Protein AF-A0A0X1KS90-F1 (afdb_monomer)

Organism: NCBI:txid1123384

Structure (mmCIF, N/CA/C/O backbone):
data_AF-A0A0X1KS90-F1
#
_entry.id   AF-A0A0X1KS90-F1
#
loop_
_atom_site.group_PDB
_atom_site.id
_atom_site.type_symbol
_atom_site.label_atom_id
_atom_site.label_alt_id
_atom_site.label_comp_id
_atom_site.label_asym_id
_atom_site.label_entity_id
_atom_site.label_seq_id
_atom_site.pdbx_PDB_ins_code
_atom_site.Cartn_x
_atom_site.Cartn_y
_atom_site.Cartn_z
_atom_site.occupancy
_atom_site.B_iso_or_equiv
_atom_site.auth_seq_id
_atom_site.auth_comp_id
_atom_site.auth_asym_id
_atom_site.auth_atom_id
_atom_site.pdbx_PDB_model_num
ATOM 1 N N . MET A 1 1 ? -47.837 6.226 22.670 1.00 51.06 1 MET A N 1
ATOM 2 C CA . MET A 1 1 ? -46.896 6.682 23.716 1.00 51.06 1 MET A CA 1
ATOM 3 C C . MET A 1 1 ? -45.484 6.411 23.220 1.00 51.06 1 MET A C 1
ATOM 5 O O . MET A 1 1 ? -45.119 5.250 23.108 1.00 51.06 1 MET A O 1
ATOM 9 N N . LEU A 1 2 ? -44.728 7.443 22.842 1.00 58.00 2 LEU A N 1
ATOM 10 C CA . LEU A 1 2 ? -43.320 7.289 22.460 1.00 58.00 2 LEU A CA 1
ATOM 11 C C . LEU A 1 2 ? -42.487 7.386 23.739 1.00 58.00 2 LEU A C 1
ATOM 13 O O . LEU A 1 2 ? -42.384 8.450 24.342 1.00 58.00 2 LEU A O 1
ATOM 17 N N . LYS A 1 3 ? -41.975 6.245 24.196 1.00 74.06 3 LYS A N 1
ATOM 18 C CA . LYS A 1 3 ? -41.079 6.161 25.348 1.00 74.06 3 LYS A CA 1
ATOM 19 C C . LYS A 1 3 ? -39.710 6.657 24.880 1.00 74.06 3 LYS A C 1
ATOM 21 O O . LYS A 1 3 ? -39.089 6.025 24.033 1.00 74.06 3 LYS A O 1
ATOM 26 N N . ALA A 1 4 ? -39.309 7.835 25.350 1.00 69.31 4 ALA A N 1
ATOM 27 C CA . ALA A 1 4 ? -38.008 8.404 25.033 1.00 69.31 4 ALA A CA 1
ATOM 28 C C . ALA A 1 4 ? -36.908 7.538 25.661 1.00 69.31 4 ALA A C 1
ATOM 30 O O . ALA A 1 4 ? -37.015 7.142 26.823 1.00 69.31 4 ALA A O 1
ATOM 31 N N . PHE A 1 5 ? -35.882 7.239 24.867 1.00 74.12 5 PHE A N 1
ATOM 32 C CA . PHE A 1 5 ? -34.674 6.557 25.319 1.00 74.12 5 PHE A CA 1
ATOM 33 C C . PHE A 1 5 ? -34.006 7.398 26.406 1.00 74.12 5 PHE A C 1
ATOM 35 O O . PHE A 1 5 ? -33.943 8.628 26.302 1.00 74.12 5 PHE A O 1
ATOM 42 N N . THR A 1 6 ? -33.528 6.754 27.463 1.00 89.62 6 THR A N 1
ATOM 43 C CA . THR A 1 6 ? -32.857 7.481 28.540 1.00 89.62 6 THR A CA 1
ATOM 44 C C . THR A 1 6 ? -31.483 7.970 28.070 1.00 89.62 6 THR A C 1
ATOM 46 O O . THR A 1 6 ? -30.812 7.315 27.271 1.00 89.62 6 THR A O 1
ATOM 49 N N . LEU A 1 7 ? -31.025 9.121 28.578 1.00 90.06 7 LEU A N 1
ATOM 50 C CA . LEU A 1 7 ? -29.688 9.648 28.259 1.00 90.06 7 LEU A CA 1
ATOM 51 C C . LEU A 1 7 ? -28.579 8.635 28.589 1.00 90.06 7 LEU A C 1
ATOM 53 O O . LEU A 1 7 ? -27.587 8.546 27.872 1.00 90.06 7 LEU A O 1
ATOM 57 N N . ILE A 1 8 ? -28.772 7.851 29.654 1.00 93.56 8 ILE A N 1
ATOM 58 C CA . ILE A 1 8 ? -27.819 6.832 30.098 1.00 93.56 8 ILE A CA 1
ATOM 59 C C . ILE A 1 8 ? -27.731 5.645 29.132 1.00 93.56 8 ILE A C 1
ATOM 61 O O . ILE A 1 8 ? -26.632 5.156 28.870 1.00 93.56 8 ILE A O 1
ATOM 65 N N . GLU A 1 9 ? -28.848 5.205 28.548 1.00 91.25 9 GLU A N 1
ATOM 66 C CA . GLU A 1 9 ? -28.824 4.150 27.532 1.00 91.25 9 GLU A CA 1
ATOM 67 C C . GLU A 1 9 ? -28.069 4.615 26.283 1.00 91.25 9 GLU A C 1
ATOM 69 O O . GLU A 1 9 ? -27.231 3.883 25.767 1.00 91.25 9 GLU A O 1
ATOM 74 N N . LEU A 1 10 ? -28.284 5.854 25.830 1.00 92.00 10 LEU A N 1
ATOM 75 C CA . LEU A 1 10 ? -27.533 6.379 24.685 1.00 92.00 10 LEU A CA 1
ATOM 76 C C . LEU A 1 10 ? -26.034 6.512 25.006 1.00 92.00 10 LEU A C 1
ATOM 78 O O . LEU A 1 10 ? -25.184 6.150 24.193 1.00 92.00 10 LEU A O 1
ATOM 82 N N . LEU A 1 11 ? -25.702 7.001 26.203 1.00 93.56 11 LEU A N 1
ATOM 83 C CA . LEU A 1 11 ? -24.320 7.225 26.626 1.00 93.56 11 LEU A CA 1
ATOM 84 C C . LEU A 1 11 ? -23.521 5.920 26.723 1.00 93.56 11 LEU A C 1
ATOM 86 O O . LEU A 1 11 ? -22.383 5.847 26.260 1.00 93.56 11 LEU A O 1
ATOM 90 N N . THR A 1 12 ? -24.121 4.882 27.301 1.00 94.56 12 THR A N 1
ATOM 91 C CA . THR A 1 12 ? -23.473 3.571 27.440 1.00 94.56 12 THR A CA 1
ATOM 92 C C . THR A 1 12 ? -23.287 2.889 26.086 1.00 94.56 12 THR A C 1
ATOM 94 O O . THR A 1 12 ? -22.229 2.312 25.844 1.00 94.56 12 THR A O 1
ATOM 97 N N . VAL A 1 13 ? -24.240 3.030 25.160 1.00 96.19 13 VAL A N 1
ATOM 98 C CA . VAL A 1 13 ? -24.108 2.506 23.790 1.00 96.19 13 VAL A CA 1
ATOM 99 C C . VAL A 1 13 ? -22.943 3.166 23.052 1.00 96.19 13 VAL A C 1
ATOM 101 O O . VAL A 1 13 ? -22.104 2.467 22.481 1.00 96.19 13 VAL A O 1
ATOM 104 N N . LEU A 1 14 ? -22.837 4.496 23.102 1.00 95.88 14 LEU A N 1
ATOM 105 C CA . LEU A 1 14 ? -21.719 5.209 22.478 1.00 95.88 14 LEU A CA 1
ATOM 106 C C . LEU A 1 14 ? -20.375 4.828 23.111 1.00 95.88 14 LEU A C 1
ATOM 108 O O . LEU A 1 14 ? -19.399 4.622 22.387 1.00 95.88 14 LEU A O 1
ATOM 112 N N . ALA A 1 15 ? -20.331 4.670 24.437 1.00 95.69 15 ALA A N 1
ATOM 113 C CA . ALA A 1 15 ? -19.131 4.233 25.144 1.00 95.69 15 ALA A CA 1
ATOM 114 C C . ALA A 1 15 ? -18.673 2.837 24.690 1.00 95.69 15 ALA A C 1
ATOM 116 O O . ALA A 1 15 ? -17.495 2.642 24.387 1.00 95.69 15 ALA A O 1
ATOM 117 N N . VAL A 1 16 ? -19.596 1.878 24.573 1.00 96.88 16 VAL A N 1
ATOM 118 C CA . VAL A 1 16 ? -19.268 0.520 24.115 1.00 96.88 16 VAL A CA 1
ATOM 119 C C . VAL A 1 16 ? -18.799 0.529 22.657 1.00 96.88 16 VAL A C 1
ATOM 121 O O . VAL A 1 16 ? -17.784 -0.094 22.348 1.00 96.88 16 VAL A O 1
ATOM 124 N N . ILE A 1 17 ? -19.460 1.274 21.763 1.00 96.31 17 ILE A N 1
ATOM 125 C CA . ILE A 1 17 ? -19.048 1.367 20.350 1.00 96.31 17 ILE A CA 1
ATOM 126 C C . ILE A 1 17 ? -17.637 1.967 20.223 1.00 96.31 17 ILE A C 1
ATOM 128 O O . ILE A 1 17 ? -16.822 1.452 19.457 1.00 96.31 17 ILE A O 1
ATOM 132 N N . ALA A 1 18 ? -17.309 3.001 21.002 1.00 95.69 18 ALA A N 1
ATOM 133 C CA . ALA A 1 18 ? -15.977 3.611 20.991 1.00 95.69 18 ALA A CA 1
ATOM 134 C C . ALA A 1 18 ? -14.874 2.630 21.435 1.00 95.69 18 ALA A C 1
ATOM 136 O O . ALA A 1 18 ? -13.810 2.553 20.808 1.00 95.69 18 ALA A O 1
ATOM 137 N N . ILE A 1 19 ? -15.141 1.835 22.477 1.00 95.25 19 ILE A N 1
ATOM 138 C CA . ILE A 1 19 ? -14.210 0.805 22.961 1.00 95.25 19 ILE A CA 1
ATOM 139 C C . ILE A 1 19 ? -13.983 -0.259 21.878 1.00 95.25 19 ILE A C 1
ATOM 141 O O . ILE A 1 19 ? -12.837 -0.607 21.586 1.00 95.25 19 ILE A O 1
ATOM 145 N N . LEU A 1 20 ? -15.053 -0.730 21.229 1.00 95.94 20 LEU A N 1
ATOM 146 C CA . LEU A 1 20 ? -14.960 -1.748 20.179 1.00 95.94 20 LEU A CA 1
ATOM 147 C C . LEU A 1 20 ? -14.134 -1.270 18.973 1.00 95.94 20 LEU A C 1
ATOM 149 O O . LEU A 1 20 ? -13.259 -1.998 18.503 1.00 95.94 20 LEU A O 1
ATOM 153 N N . LEU A 1 21 ? -14.352 -0.038 18.502 1.00 93.75 21 LEU A N 1
ATOM 154 C CA . LEU A 1 21 ? -13.601 0.530 17.371 1.00 93.75 21 LEU A CA 1
ATOM 155 C C . LEU A 1 21 ? -12.100 0.672 17.664 1.00 93.75 21 LEU A C 1
ATOM 157 O O . LEU A 1 21 ? -11.263 0.461 16.779 1.00 93.75 21 LEU A O 1
ATOM 161 N N . THR A 1 22 ? -11.756 0.982 18.914 1.00 91.75 22 THR A N 1
ATOM 162 C CA . THR A 1 22 ? -10.359 1.098 19.349 1.00 91.75 22 THR A CA 1
ATOM 163 C C . THR A 1 22 ? -9.630 -0.240 19.213 1.00 91.75 22 THR A C 1
ATOM 165 O O . THR A 1 22 ? -8.531 -0.290 18.663 1.00 91.75 22 THR A O 1
ATOM 168 N N . ILE A 1 23 ? -10.265 -1.339 19.632 1.00 90.38 23 ILE A N 1
ATOM 169 C CA . ILE A 1 23 ? -9.680 -2.688 19.568 1.00 90.38 23 ILE A CA 1
ATOM 170 C C . ILE A 1 23 ? -9.493 -3.145 18.112 1.00 90.38 23 ILE A C 1
ATOM 172 O O . ILE A 1 23 ? -8.447 -3.691 17.758 1.00 90.38 23 ILE A O 1
ATOM 176 N N . VAL A 1 24 ? -10.480 -2.896 17.246 1.00 89.12 24 VAL A N 1
ATOM 177 C CA . VAL A 1 24 ? -10.446 -3.330 15.836 1.00 89.12 24 VAL A CA 1
ATOM 178 C C . VAL A 1 24 ? -9.314 -2.655 15.051 1.00 89.12 24 VAL A C 1
ATOM 180 O O . VAL A 1 24 ? -8.671 -3.291 14.213 1.00 89.12 24 VAL A O 1
ATOM 183 N N . THR A 1 25 ? -9.025 -1.383 15.333 1.00 85.44 25 THR A N 1
ATOM 184 C CA . THR A 1 25 ? -8.033 -0.600 14.575 1.00 85.44 25 THR A CA 1
ATOM 185 C C . THR A 1 25 ? -6.613 -1.169 14.700 1.00 85.44 25 THR A C 1
ATOM 187 O O . THR A 1 25 ? -5.882 -1.227 13.708 1.00 85.44 25 THR A O 1
ATOM 190 N N . SER A 1 26 ? -6.222 -1.661 15.881 1.00 80.81 26 SER A N 1
ATOM 191 C CA . SER A 1 26 ? -4.881 -2.223 16.111 1.00 80.81 26 SER A CA 1
ATOM 192 C C . SER A 1 26 ? -4.595 -3.486 15.289 1.00 80.81 26 SER A C 1
ATOM 194 O O . SER A 1 26 ? -3.441 -3.749 14.953 1.00 80.81 26 SER A O 1
ATOM 196 N N . PHE A 1 27 ? -5.622 -4.248 14.906 1.00 77.62 27 PHE A N 1
ATOM 197 C CA . PHE A 1 27 ? -5.455 -5.458 14.096 1.00 77.62 27 PHE A CA 1
ATOM 198 C C . PHE A 1 27 ? -5.129 -5.151 12.623 1.00 77.62 27 PHE A C 1
ATOM 200 O O . PHE A 1 27 ? -4.360 -5.870 11.981 1.00 77.62 27 PHE A O 1
ATOM 207 N N . ALA A 1 28 ? -5.667 -4.056 12.080 1.00 77.75 28 ALA A N 1
ATOM 208 C CA . ALA A 1 28 ? -5.546 -3.724 10.660 1.00 77.75 28 ALA A CA 1
ATOM 209 C C . ALA A 1 28 ? -4.110 -3.364 10.233 1.00 77.75 28 ALA A C 1
ATOM 211 O O . ALA A 1 28 ? -3.712 -3.616 9.094 1.00 77.75 28 ALA A O 1
ATOM 212 N N . VAL A 1 29 ? -3.304 -2.809 11.142 1.00 80.75 29 VAL A N 1
ATOM 213 C CA . VAL A 1 29 ? -1.949 -2.324 10.834 1.00 80.75 29 VAL A CA 1
ATOM 214 C C . VAL A 1 29 ? -1.022 -3.468 10.401 1.00 80.75 29 VAL A C 1
ATOM 216 O O . VAL A 1 29 ? -0.309 -3.337 9.405 1.00 80.75 29 VAL A O 1
ATOM 219 N N . ASN A 1 30 ? -1.084 -4.626 11.067 1.00 79.38 30 ASN A N 1
ATOM 220 C CA . ASN A 1 30 ? -0.249 -5.784 10.727 1.00 79.38 30 ASN A CA 1
ATOM 221 C C . ASN A 1 30 ? -0.547 -6.331 9.315 1.00 79.38 30 ASN A C 1
ATOM 223 O O . ASN A 1 30 ? 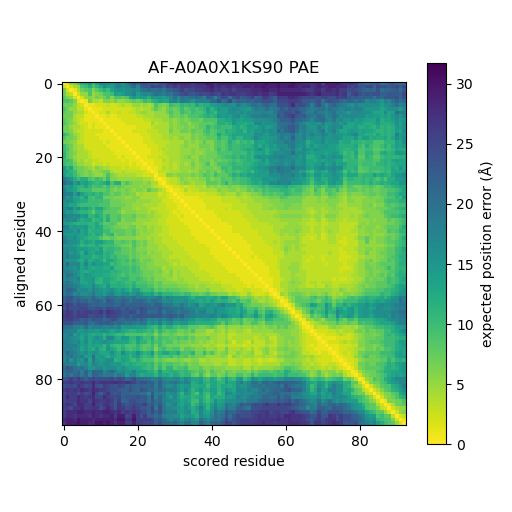0.369 -6.633 8.548 1.00 79.38 30 ASN A O 1
ATOM 227 N N . ALA A 1 31 ? -1.826 -6.374 8.932 1.00 80.81 31 ALA A N 1
ATOM 228 C CA . ALA A 1 31 ? -2.239 -6.781 7.589 1.00 80.81 31 ALA A CA 1
ATOM 229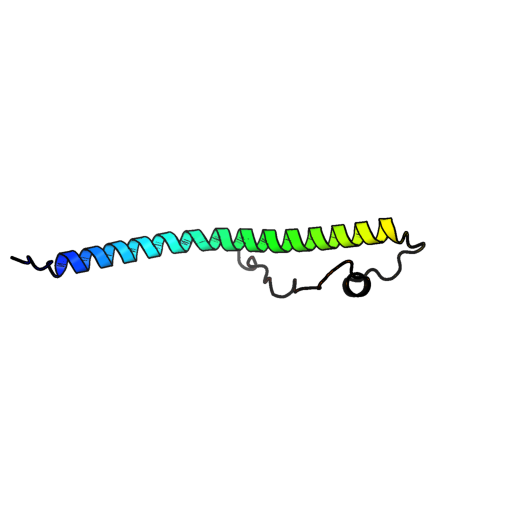 C C . ALA A 1 31 ? -1.724 -5.809 6.513 1.00 80.81 31 ALA A C 1
ATOM 231 O O . ALA A 1 31 ? -1.273 -6.232 5.446 1.00 80.81 31 ALA A O 1
ATOM 232 N N . VAL A 1 32 ? -1.713 -4.504 6.806 1.00 83.25 32 VAL A N 1
ATOM 233 C CA . VAL A 1 32 ? -1.150 -3.487 5.907 1.00 83.25 32 VAL A CA 1
ATOM 234 C C . VAL A 1 32 ? 0.358 -3.683 5.722 1.00 83.25 32 VAL A C 1
ATOM 236 O O . VAL A 1 32 ? 0.846 -3.574 4.594 1.00 83.25 32 VAL A O 1
ATOM 239 N N . HIS A 1 33 ? 1.105 -4.017 6.778 1.00 81.19 33 HIS A N 1
ATOM 240 C CA . HIS A 1 33 ? 2.536 -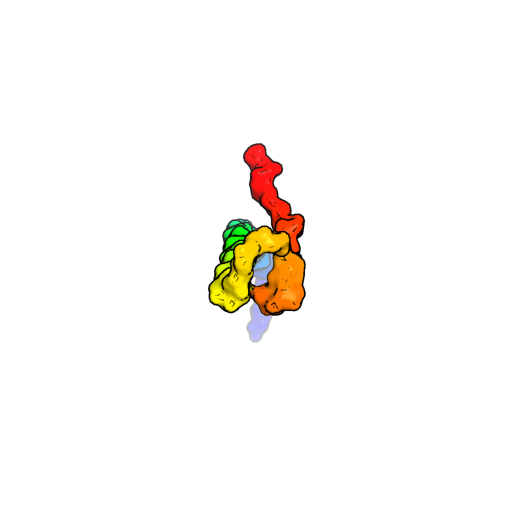4.322 6.658 1.00 81.19 33 HIS A CA 1
ATOM 241 C C . HIS A 1 33 ? 2.793 -5.538 5.758 1.00 81.19 33 HIS A C 1
ATOM 243 O O . HIS A 1 33 ? 3.627 -5.466 4.850 1.00 81.19 33 HIS A O 1
ATOM 249 N N . GLN A 1 34 ? 2.034 -6.621 5.939 1.00 83.94 34 GLN A N 1
ATOM 250 C CA . GLN A 1 34 ? 2.150 -7.816 5.100 1.00 83.94 34 GLN A CA 1
ATOM 251 C C . GLN A 1 34 ? 1.764 -7.546 3.636 1.00 83.94 34 GLN A C 1
ATOM 253 O O . GLN A 1 34 ? 2.449 -8.003 2.714 1.00 83.94 34 GLN A O 1
ATOM 258 N N . ALA A 1 35 ? 0.712 -6.758 3.398 1.00 83.62 35 ALA A N 1
ATOM 259 C CA . ALA A 1 35 ? 0.294 -6.360 2.055 1.00 83.62 35 ALA A CA 1
ATOM 260 C C . ALA A 1 35 ? 1.367 -5.515 1.347 1.00 83.62 35 ALA A C 1
ATOM 262 O O . ALA A 1 35 ? 1.635 -5.718 0.162 1.00 83.62 35 ALA A O 1
ATOM 263 N N . ARG A 1 36 ? 2.039 -4.610 2.073 1.00 82.00 36 ARG A N 1
ATOM 264 C CA . ARG A 1 36 ? 3.165 -3.819 1.543 1.00 82.00 36 ARG A CA 1
ATOM 265 C C . ARG A 1 36 ? 4.355 -4.703 1.169 1.00 82.00 36 ARG A C 1
ATOM 267 O O . ARG A 1 36 ? 4.881 -4.558 0.069 1.00 82.00 36 ARG A O 1
ATOM 274 N N . ALA A 1 37 ? 4.736 -5.649 2.030 1.00 83.56 37 ALA A N 1
ATOM 275 C CA . ALA A 1 37 ? 5.806 -6.604 1.725 1.00 83.56 37 ALA A CA 1
ATOM 276 C C . ALA A 1 37 ? 5.470 -7.461 0.491 1.00 83.56 37 ALA A C 1
ATOM 278 O O . ALA A 1 37 ? 6.299 -7.637 -0.402 1.00 83.56 37 ALA A O 1
ATOM 279 N N . THR A 1 38 ? 4.220 -7.922 0.396 1.00 86.44 38 THR A N 1
ATOM 280 C CA . THR A 1 38 ? 3.725 -8.690 -0.755 1.00 86.44 38 THR A CA 1
ATOM 281 C C . THR A 1 38 ? 3.756 -7.861 -2.035 1.00 86.44 38 THR A C 1
ATOM 283 O O . THR A 1 38 ? 4.155 -8.370 -3.078 1.00 86.44 38 THR A O 1
ATOM 286 N N . ARG A 1 39 ? 3.408 -6.571 -1.969 1.00 84.88 39 ARG A N 1
ATOM 287 C CA . ARG A 1 39 ? 3.455 -5.661 -3.121 1.00 84.88 39 ARG A CA 1
ATOM 288 C C . ARG A 1 39 ? 4.870 -5.503 -3.675 1.00 84.88 39 ARG A C 1
ATOM 290 O O . ARG A 1 39 ? 5.055 -5.619 -4.882 1.00 84.88 39 ARG A O 1
ATOM 297 N N . VAL A 1 40 ? 5.870 -5.321 -2.811 1.00 84.25 40 VAL A N 1
ATOM 298 C CA . VAL A 1 40 ? 7.280 -5.267 -3.240 1.00 84.25 40 VAL A CA 1
ATOM 299 C C . VAL A 1 40 ? 7.720 -6.607 -3.834 1.00 84.25 40 VAL A C 1
ATOM 301 O O . VAL A 1 40 ? 8.327 -6.636 -4.903 1.00 84.25 40 VAL A O 1
ATOM 304 N N . ALA A 1 41 ? 7.357 -7.726 -3.200 1.00 87.00 41 ALA A N 1
ATOM 305 C CA . ALA A 1 41 ? 7.672 -9.055 -3.718 1.00 87.00 41 ALA A CA 1
ATOM 306 C C . ALA A 1 41 ? 7.040 -9.314 -5.099 1.00 87.00 41 ALA A C 1
ATOM 308 O O . ALA A 1 41 ? 7.695 -9.872 -5.978 1.00 87.00 41 ALA A O 1
ATOM 309 N N . MET A 1 42 ? 5.792 -8.887 -5.317 1.00 87.94 42 MET A N 1
ATOM 310 C CA . MET A 1 42 ? 5.124 -8.980 -6.619 1.00 87.94 42 MET A CA 1
ATOM 311 C C . MET A 1 42 ? 5.812 -8.109 -7.668 1.00 87.94 42 MET A C 1
ATOM 313 O O . MET A 1 42 ? 6.061 -8.583 -8.771 1.00 87.94 42 MET A O 1
ATOM 317 N N . ASN A 1 43 ? 6.196 -6.879 -7.318 1.00 87.44 43 ASN A N 1
ATOM 318 C CA . ASN A 1 43 ? 6.932 -6.001 -8.228 1.00 87.44 43 ASN A CA 1
ATOM 319 C C . ASN A 1 43 ? 8.264 -6.635 -8.667 1.00 87.44 43 ASN A C 1
ATOM 321 O O . ASN A 1 43 ? 8.563 -6.660 -9.858 1.00 87.44 43 ASN A O 1
ATOM 325 N N . LEU A 1 44 ? 9.030 -7.220 -7.736 1.00 88.44 44 LEU A N 1
ATOM 326 C CA . LEU A 1 44 ? 10.276 -7.926 -8.063 1.00 88.44 44 LEU A CA 1
ATOM 327 C C . LEU A 1 44 ? 10.037 -9.154 -8.952 1.00 88.44 44 LEU A C 1
ATOM 329 O O . LEU A 1 44 ? 10.791 -9.388 -9.895 1.00 88.44 44 LEU A O 1
ATOM 333 N N . ARG A 1 45 ? 8.974 -9.924 -8.690 1.00 89.94 45 ARG A N 1
ATOM 334 C CA . ARG A 1 45 ? 8.580 -11.061 -9.541 1.00 89.94 45 ARG A CA 1
ATOM 335 C C . ARG A 1 45 ? 8.204 -10.612 -10.953 1.00 89.94 45 ARG A C 1
ATOM 337 O O . ARG A 1 45 ? 8.607 -11.266 -11.908 1.00 89.94 45 ARG A O 1
ATOM 344 N N . ASN A 1 46 ? 7.500 -9.490 -11.086 1.00 89.69 46 ASN A N 1
ATOM 345 C CA . ASN A 1 46 ? 7.137 -8.921 -12.383 1.00 89.69 46 ASN A CA 1
ATOM 346 C C . ASN A 1 46 ? 8.376 -8.456 -13.160 1.00 89.69 46 ASN A C 1
ATOM 348 O O . ASN A 1 46 ? 8.492 -8.754 -14.345 1.00 89.69 46 ASN A O 1
ATOM 352 N N . ILE A 1 47 ? 9.333 -7.797 -12.494 1.00 88.94 47 ILE A N 1
ATOM 353 C CA . ILE A 1 47 ? 10.612 -7.397 -13.108 1.00 88.94 47 ILE A CA 1
ATOM 354 C C . ILE A 1 47 ? 11.389 -8.625 -13.589 1.00 88.94 47 ILE A C 1
ATOM 356 O O . ILE A 1 47 ? 11.864 -8.649 -14.723 1.00 88.94 47 ILE A O 1
ATOM 360 N N . ARG A 1 48 ? 11.481 -9.669 -12.756 1.00 89.31 48 ARG A N 1
ATOM 361 C CA . ARG A 1 48 ? 12.107 -10.941 -13.133 1.00 89.31 48 ARG A CA 1
ATOM 362 C C . ARG A 1 48 ? 11.447 -11.543 -14.375 1.00 89.31 48 ARG A C 1
ATOM 364 O O . ARG A 1 48 ? 12.150 -11.893 -15.313 1.00 89.31 48 ARG A O 1
ATOM 371 N N . ALA A 1 49 ? 10.120 -11.656 -14.381 1.00 90.81 49 ALA A N 1
ATOM 372 C CA . ALA A 1 49 ? 9.385 -12.238 -15.501 1.00 90.81 49 ALA A CA 1
ATOM 373 C C . ALA A 1 49 ? 9.574 -11.427 -16.795 1.00 90.81 49 ALA A C 1
ATOM 375 O O . ALA A 1 49 ? 9.743 -12.002 -17.867 1.00 90.81 49 ALA A O 1
ATOM 376 N N . ALA A 1 50 ? 9.606 -10.095 -16.697 1.00 88.31 50 ALA A N 1
ATOM 377 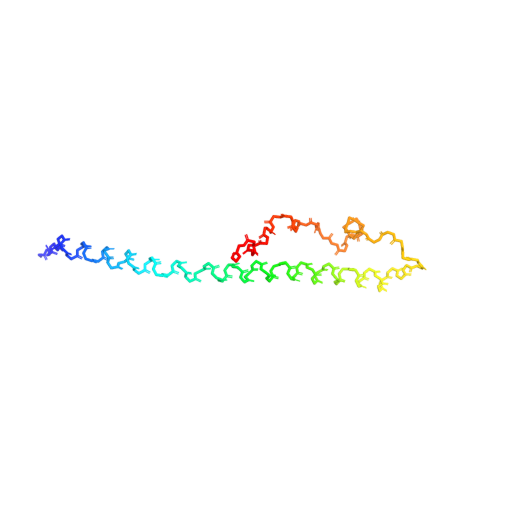C CA . ALA A 1 50 ? 9.893 -9.215 -17.827 1.00 88.31 50 ALA A CA 1
ATOM 378 C C . ALA A 1 50 ? 11.311 -9.430 -18.381 1.00 88.31 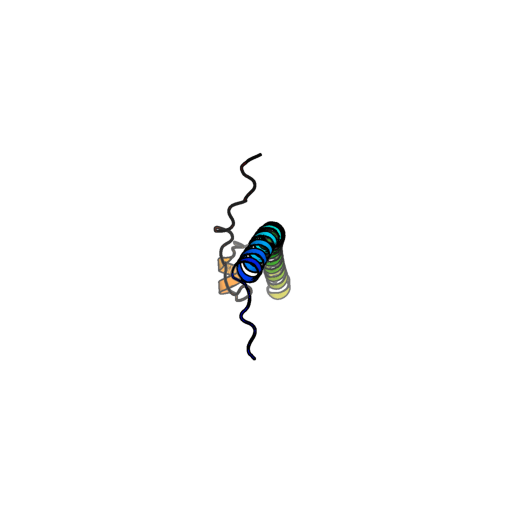50 ALA A C 1
ATOM 380 O O . ALA A 1 50 ? 11.486 -9.536 -19.594 1.00 88.31 50 ALA A O 1
ATOM 381 N N . ALA A 1 51 ? 12.312 -9.558 -17.504 1.00 87.56 51 ALA A N 1
ATOM 382 C CA . ALA A 1 51 ? 13.687 -9.847 -17.907 1.00 87.56 51 ALA A CA 1
ATOM 383 C C . ALA A 1 51 ? 13.823 -11.241 -18.549 1.00 87.56 51 ALA A C 1
ATOM 385 O O . ALA A 1 51 ? 14.448 -11.369 -19.601 1.00 87.56 51 ALA A O 1
ATOM 386 N N . GLU A 1 52 ? 13.203 -12.272 -17.964 1.00 88.50 52 GLU A N 1
ATOM 387 C CA . GLU A 1 52 ? 13.165 -13.630 -18.530 1.00 88.50 52 GLU A CA 1
ATOM 388 C C . GLU A 1 52 ? 12.498 -13.642 -19.916 1.00 88.50 52 GLU A C 1
ATOM 390 O O . GLU A 1 52 ? 13.017 -14.256 -20.851 1.00 88.50 52 GLU A O 1
ATOM 395 N N . SER A 1 53 ? 11.386 -12.917 -20.072 1.00 88.69 53 SER A N 1
ATOM 396 C CA . SER A 1 53 ? 10.683 -12.770 -21.350 1.00 88.69 53 SER A CA 1
ATOM 397 C C . SER A 1 53 ? 11.569 -12.111 -22.413 1.00 88.69 53 SER A C 1
ATOM 399 O O . SER A 1 53 ? 11.730 -12.660 -23.504 1.00 88.69 53 SER A O 1
ATOM 401 N N . TYR A 1 54 ? 12.229 -10.999 -22.076 1.00 86.69 54 TYR A N 1
ATOM 402 C CA . TYR A 1 54 ? 13.149 -10.311 -22.984 1.00 86.69 54 TYR A CA 1
ATOM 403 C C . TYR A 1 54 ? 14.299 -11.222 -23.449 1.00 86.69 54 TYR A C 1
ATOM 405 O O . TYR A 1 54 ? 14.566 -11.309 -24.649 1.00 86.69 54 TYR A O 1
ATOM 413 N N . VAL A 1 55 ? 14.941 -11.960 -22.533 1.00 86.12 55 VAL A N 1
ATOM 414 C CA . VAL A 1 55 ? 16.027 -12.894 -22.893 1.00 86.12 55 VAL A CA 1
ATOM 415 C C . VAL A 1 55 ? 15.521 -14.015 -23.805 1.00 86.12 55 VAL A C 1
ATOM 417 O O . VAL A 1 55 ? 16.202 -14.383 -24.763 1.00 86.12 55 VAL A O 1
ATOM 420 N N . SER A 1 56 ? 14.329 -14.549 -23.539 1.00 87.69 56 SER A N 1
ATOM 421 C CA . SER A 1 56 ? 13.759 -15.655 -24.318 1.00 87.69 56 SER A CA 1
ATOM 422 C C . SER A 1 56 ? 13.378 -15.240 -25.747 1.00 87.69 56 SER A C 1
ATOM 424 O O . SER A 1 56 ? 13.621 -15.986 -26.710 1.00 87.69 56 SER A O 1
ATOM 426 N N . VAL A 1 57 ? 12.823 -14.032 -25.901 1.00 88.19 57 VAL A N 1
ATOM 427 C CA . VAL A 1 57 ? 12.358 -13.496 -27.189 1.00 88.19 57 VAL A CA 1
ATOM 428 C C . VAL A 1 57 ? 13.515 -12.938 -28.014 1.00 88.19 57 VAL A C 1
ATOM 430 O O . VAL A 1 57 ? 13.733 -13.404 -29.133 1.00 88.19 57 VAL A O 1
ATOM 433 N N . GLU A 1 58 ? 14.272 -11.978 -27.476 1.00 84.81 58 GLU A N 1
ATOM 434 C CA . GLU A 1 58 ? 15.286 -11.235 -28.242 1.00 84.81 58 GLU A CA 1
ATOM 435 C C . GLU A 1 58 ? 16.632 -11.967 -28.331 1.00 84.81 58 GLU A C 1
ATOM 437 O O . GLU A 1 58 ? 17.427 -11.643 -29.210 1.00 84.81 58 GLU A O 1
ATOM 442 N N . LYS A 1 59 ? 16.880 -12.969 -27.468 1.00 82.31 59 LYS A N 1
ATOM 443 C CA . LYS A 1 59 ? 18.117 -13.778 -27.421 1.00 82.31 59 LYS A CA 1
ATOM 444 C C . LYS A 1 59 ? 19.383 -12.933 -27.655 1.00 82.31 59 LYS A C 1
ATOM 446 O O . LYS A 1 59 ? 20.136 -13.205 -28.594 1.00 82.31 59 LYS A O 1
ATOM 451 N N . PRO A 1 60 ? 19.608 -11.879 -26.850 1.00 73.06 60 PRO A N 1
ATOM 452 C CA . PRO A 1 60 ? 20.695 -10.949 -27.103 1.00 73.06 60 PRO A CA 1
ATOM 453 C C . PRO A 1 60 ? 22.050 -11.685 -27.064 1.00 73.06 60 PRO A C 1
ATOM 455 O O . PRO A 1 60 ? 22.299 -12.455 -26.135 1.00 73.06 60 PRO A O 1
ATOM 458 N N . PRO A 1 61 ? 22.942 -11.456 -28.047 1.00 66.62 61 PRO A N 1
ATOM 459 C CA . PRO A 1 61 ? 24.227 -12.157 -28.153 1.00 66.62 61 PRO A CA 1
ATOM 460 C C . PRO A 1 61 ? 25.238 -11.735 -27.074 1.00 66.62 61 PRO A C 1
ATOM 462 O O . PRO A 1 61 ? 26.259 -12.393 -26.883 1.00 66.62 61 PRO A O 1
ATOM 465 N N . THR A 1 62 ? 24.957 -10.647 -26.356 1.00 70.38 62 THR A N 1
ATOM 466 C CA . THR A 1 62 ? 25.811 -10.084 -25.311 1.00 70.38 62 THR A CA 1
ATOM 467 C C . THR A 1 62 ? 24.944 -9.557 -24.175 1.00 70.38 62 THR A C 1
ATOM 469 O O . THR A 1 62 ? 23.836 -9.074 -24.404 1.00 70.38 62 THR A O 1
ATOM 472 N N . GLN A 1 63 ? 25.463 -9.597 -22.946 1.00 66.75 63 GLN A N 1
ATOM 473 C CA . GLN A 1 63 ? 24.848 -8.945 -21.786 1.00 66.75 63 GLN A CA 1
ATOM 474 C C . GLN A 1 63 ? 25.044 -7.423 -21.904 1.00 66.75 63 GLN A C 1
ATOM 476 O O . GLN A 1 63 ? 25.896 -6.836 -21.242 1.00 66.75 63 GLN A O 1
ATOM 481 N N . THR A 1 64 ? 24.334 -6.782 -22.833 1.00 66.25 64 THR A N 1
ATOM 482 C CA . THR A 1 64 ? 24.280 -5.319 -22.928 1.00 66.25 64 THR A CA 1
ATOM 483 C C . THR A 1 64 ? 23.521 -4.754 -21.728 1.00 66.25 64 THR A C 1
ATOM 485 O O . THR A 1 64 ? 22.714 -5.460 -21.132 1.00 66.25 64 THR A O 1
ATOM 488 N N . ASN A 1 65 ? 23.820 -3.502 -21.354 1.00 62.06 65 ASN A N 1
ATOM 489 C CA . ASN A 1 65 ? 23.282 -2.790 -20.186 1.00 62.06 65 ASN A CA 1
ATOM 490 C C . ASN A 1 65 ? 21.802 -3.117 -19.893 1.00 62.06 65 ASN A C 1
ATOM 492 O O . ASN A 1 65 ? 20.894 -2.521 -20.471 1.00 62.06 65 ASN A O 1
ATOM 496 N N . PHE A 1 66 ? 21.577 -4.065 -18.980 1.00 73.69 66 PHE A N 1
ATOM 497 C CA . PHE A 1 66 ? 20.259 -4.443 -18.487 1.00 73.69 66 PHE A CA 1
ATOM 498 C C . PHE A 1 66 ? 19.832 -3.420 -17.439 1.00 73.69 66 PHE A C 1
ATOM 500 O O . PHE A 1 66 ? 20.234 -3.500 -16.280 1.00 73.69 66 PHE A O 1
ATOM 507 N N . ASP A 1 67 ? 19.034 -2.447 -17.864 1.00 81.88 67 ASP A N 1
ATOM 508 C CA . ASP A 1 67 ? 18.437 -1.447 -16.983 1.00 81.88 67 ASP A CA 1
ATOM 509 C C . ASP A 1 67 ? 16.904 -1.537 -17.014 1.00 81.88 67 ASP A C 1
ATOM 511 O O . ASP A 1 67 ? 16.291 -1.952 -18.003 1.00 81.88 67 ASP A O 1
ATOM 515 N N . LEU A 1 68 ? 16.257 -1.115 -15.932 1.00 82.38 68 LEU A N 1
ATOM 516 C CA . LEU A 1 68 ? 14.799 -1.086 -15.827 1.00 82.38 68 LEU A CA 1
ATOM 517 C C . LEU A 1 68 ? 14.190 -0.143 -16.873 1.00 82.38 68 LEU A C 1
ATOM 519 O O . LEU A 1 68 ? 13.155 -0.460 -17.457 1.00 82.38 68 LEU A O 1
ATOM 523 N N . ASN A 1 69 ? 14.863 0.970 -17.180 1.00 85.12 69 ASN A N 1
ATOM 524 C CA . ASN A 1 69 ? 14.432 1.898 -18.230 1.00 85.12 69 ASN A CA 1
ATOM 525 C C . ASN A 1 69 ? 14.508 1.275 -19.628 1.00 85.12 69 ASN A C 1
ATOM 527 O O . ASN A 1 69 ? 13.693 1.590 -20.493 1.00 85.12 69 ASN A O 1
ATOM 531 N N . PHE A 1 70 ? 15.456 0.363 -19.845 1.00 84.69 70 PHE A N 1
ATOM 532 C CA . PHE A 1 70 ? 15.569 -0.379 -21.095 1.00 84.69 70 PHE A CA 1
ATOM 533 C C . PHE A 1 70 ? 14.409 -1.372 -21.266 1.00 84.69 70 PHE A C 1
ATOM 535 O O . PHE A 1 70 ? 13.834 -1.477 -22.346 1.00 84.69 70 PHE A O 1
ATOM 542 N N . LEU A 1 71 ? 13.984 -2.039 -20.191 1.00 82.31 71 LEU A N 1
ATOM 543 C CA . LEU A 1 71 ? 12.800 -2.906 -20.229 1.00 82.31 71 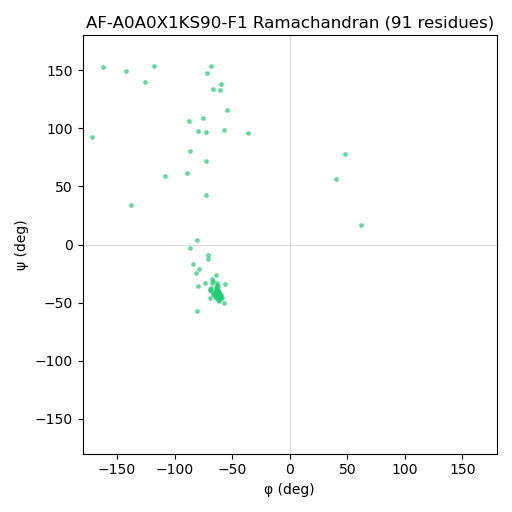LEU A CA 1
ATOM 544 C C . LEU A 1 71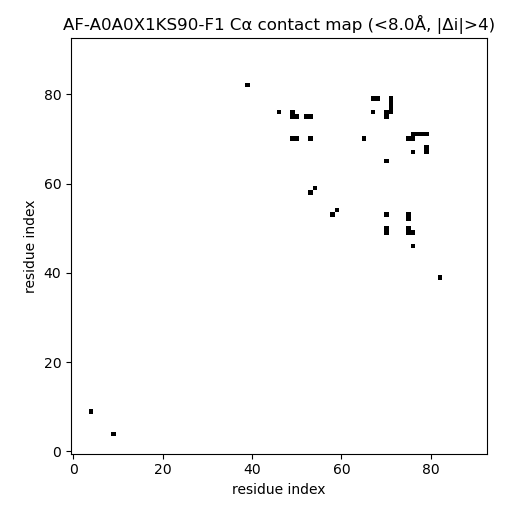 ? 11.497 -2.115 -20.434 1.00 82.31 71 LEU A C 1
ATOM 546 O O . LEU A 1 71 ? 10.581 -2.613 -21.090 1.00 82.31 71 LEU A O 1
ATOM 550 N N . VAL A 1 72 ? 11.414 -0.885 -19.914 1.00 87.12 72 VAL A N 1
ATOM 551 C CA . VAL A 1 72 ? 10.275 0.017 -20.161 1.00 87.12 72 VAL A CA 1
ATOM 552 C C . VAL A 1 72 ? 10.251 0.506 -21.605 1.00 87.12 72 VAL A C 1
ATOM 554 O O . VAL A 1 72 ? 9.206 0.449 -22.249 1.00 87.12 72 VAL A O 1
ATOM 557 N N . SER A 1 73 ? 11.390 0.935 -22.154 1.00 85.88 73 SER A N 1
ATOM 558 C CA . SER A 1 73 ? 11.455 1.392 -23.549 1.00 85.88 73 SER A CA 1
ATOM 559 C C . SER A 1 73 ? 11.116 0.273 -24.537 1.00 85.88 73 SER A C 1
ATOM 561 O O . SER A 1 73 ? 10.462 0.507 -25.552 1.00 85.88 73 SER A O 1
ATOM 563 N N . LYS A 1 74 ? 11.480 -0.965 -24.196 1.00 83.25 74 LYS A N 1
ATOM 564 C CA . LYS A 1 74 ? 11.113 -2.181 -24.925 1.00 83.25 74 LYS A CA 1
ATOM 565 C C . LYS A 1 74 ? 9.696 -2.693 -24.623 1.00 83.25 74 LYS A C 1
ATOM 567 O O . LYS A 1 74 ? 9.307 -3.728 -25.150 1.00 83.25 74 LYS A O 1
ATOM 572 N N . SER A 1 75 ? 8.912 -1.968 -23.821 1.00 83.50 75 SER A N 1
ATOM 573 C CA . SER A 1 75 ? 7.519 -2.285 -23.459 1.00 83.50 75 SER A CA 1
ATOM 574 C C . SER A 1 75 ? 7.310 -3.604 -22.697 1.00 83.50 75 SER A C 1
ATOM 576 O O . SER A 1 75 ? 6.179 -4.073 -22.585 1.00 83.50 75 SER A O 1
ATOM 578 N N . TYR A 1 76 ? 8.363 -4.190 -22.118 1.00 84.94 76 TYR A N 1
ATOM 579 C CA . TYR A 1 76 ? 8.233 -5.348 -21.221 1.00 84.94 76 TYR A CA 1
ATOM 580 C C . TYR A 1 76 ? 7.786 -4.939 -19.810 1.00 84.94 76 TYR A C 1
ATOM 582 O O . TYR A 1 76 ? 7.247 -5.759 -19.070 1.00 84.94 76 TYR A O 1
ATOM 590 N N . LEU A 1 77 ? 7.992 -3.672 -19.436 1.00 85.56 77 LEU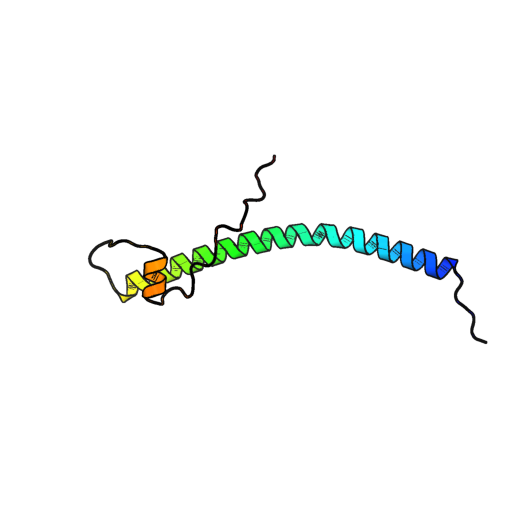 A N 1
ATOM 591 C CA . LEU A 1 77 ? 7.496 -3.070 -18.199 1.00 85.56 77 LEU A CA 1
ATOM 592 C C . LEU A 1 77 ? 6.698 -1.800 -18.512 1.00 85.56 77 LEU A C 1
ATOM 594 O O . LEU A 1 77 ? 7.096 -1.001 -19.351 1.00 85.56 77 LEU A O 1
ATOM 598 N N . THR A 1 78 ? 5.585 -1.588 -17.808 1.00 83.38 78 THR A N 1
ATOM 599 C CA . THR A 1 78 ? 4.746 -0.387 -17.982 1.00 83.38 78 THR A CA 1
ATOM 600 C C . THR A 1 78 ? 5.315 0.824 -17.248 1.00 83.38 78 THR A C 1
ATOM 602 O O . THR A 1 78 ? 5.218 1.945 -17.736 1.00 83.38 78 THR A O 1
ATOM 605 N N . SER A 1 79 ? 5.918 0.618 -16.076 1.00 78.81 79 SER A N 1
ATOM 606 C CA . SER A 1 79 ? 6.597 1.678 -15.339 1.00 78.81 79 SER A CA 1
ATOM 607 C C . SER A 1 79 ? 7.545 1.120 -14.283 1.00 78.81 79 SER A C 1
ATOM 609 O O . SER A 1 79 ? 7.335 0.039 -13.726 1.00 78.81 79 SER A O 1
ATOM 611 N N . VAL A 1 80 ? 8.580 1.897 -13.965 1.00 73.31 80 VAL A N 1
ATOM 612 C CA . VAL A 1 80 ? 9.457 1.655 -12.815 1.00 73.31 80 VAL A CA 1
ATOM 613 C C . VAL A 1 80 ? 8.866 2.382 -11.603 1.00 73.31 80 VAL A C 1
ATOM 615 O O . VAL A 1 80 ? 9.443 3.333 -11.083 1.00 73.31 80 VAL A O 1
ATOM 618 N N . GLN A 1 81 ? 7.651 2.011 -11.186 1.00 66.56 81 GLN A N 1
ATOM 619 C CA . GLN A 1 81 ? 7.011 2.665 -10.042 1.00 66.56 81 GLN A CA 1
ATOM 620 C C . GLN A 1 81 ? 7.683 2.229 -8.724 1.00 66.56 81 GLN A C 1
ATOM 622 O O . GLN A 1 81 ? 7.391 1.183 -8.148 1.00 66.56 81 GLN A O 1
ATOM 627 N N . GLU A 1 82 ? 8.608 3.078 -8.289 1.00 60.53 82 GLU A N 1
ATOM 628 C CA . GLU A 1 82 ? 8.895 3.485 -6.916 1.00 60.53 82 GLU A CA 1
ATOM 629 C C . GLU A 1 82 ? 9.037 2.390 -5.847 1.00 60.53 82 GLU A C 1
ATOM 631 O O . GLU A 1 82 ? 8.211 2.199 -4.955 1.00 60.53 82 GLU A O 1
ATOM 636 N N . LEU A 1 83 ? 10.204 1.749 -5.866 1.00 54.12 83 LEU A N 1
ATOM 637 C CA . LEU A 1 83 ? 10.755 1.052 -4.702 1.00 54.12 83 LEU A CA 1
ATOM 638 C C . LEU A 1 83 ? 11.228 2.032 -3.600 1.00 54.12 83 LEU A C 1
ATOM 640 O O . LEU A 1 83 ? 11.545 1.594 -2.499 1.00 54.12 83 LEU A O 1
ATOM 644 N N . ALA A 1 84 ? 11.264 3.345 -3.872 1.00 50.94 84 ALA A N 1
ATOM 645 C CA . ALA A 1 84 ? 11.870 4.360 -3.002 1.00 50.94 84 ALA A CA 1
ATOM 646 C C . ALA A 1 84 ? 10.976 4.837 -1.837 1.00 50.94 84 ALA A C 1
ATOM 648 O O . ALA A 1 84 ? 11.497 5.252 -0.806 1.00 50.94 84 ALA A O 1
ATOM 649 N N . HIS A 1 85 ? 9.645 4.739 -1.948 1.00 50.47 85 HIS A N 1
ATOM 650 C CA . HIS A 1 85 ? 8.726 5.159 -0.873 1.00 50.47 85 HIS A CA 1
ATOM 651 C C . HIS A 1 85 ? 8.454 4.079 0.181 1.00 50.47 85 HIS A C 1
ATOM 653 O O . HIS A 1 85 ? 7.764 4.329 1.173 1.00 50.47 85 HIS A O 1
ATOM 659 N N . TYR A 1 86 ? 9.002 2.876 0.010 1.00 57.47 86 TYR A N 1
ATOM 660 C CA . TYR A 1 86 ? 8.920 1.838 1.028 1.00 57.47 86 TYR A CA 1
ATOM 661 C C . TYR A 1 86 ? 10.077 2.005 2.004 1.00 57.47 86 TYR A C 1
ATOM 663 O O . TYR A 1 86 ? 11.086 1.308 1.932 1.00 57.47 86 TYR A O 1
ATOM 671 N N . THR A 1 87 ? 9.922 2.936 2.946 1.00 54.28 87 THR A N 1
ATOM 672 C CA . THR A 1 87 ? 10.767 2.968 4.140 1.00 54.28 87 THR A CA 1
ATOM 673 C C . THR A 1 87 ? 10.672 1.586 4.783 1.00 54.28 87 THR A 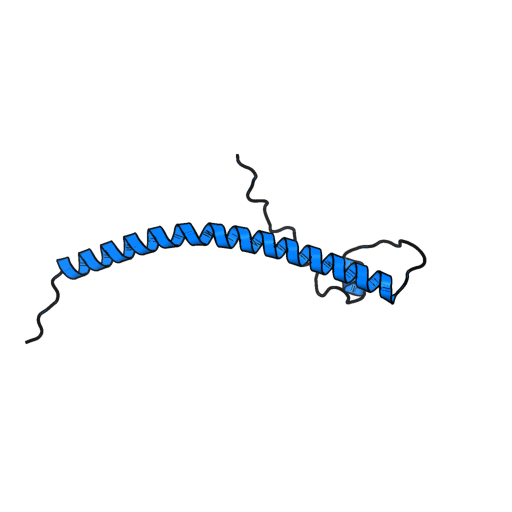C 1
ATOM 675 O O . THR A 1 87 ? 9.586 1.153 5.181 1.00 54.28 87 THR A O 1
ATOM 678 N N . LEU A 1 88 ? 11.794 0.863 4.833 1.00 55.94 88 LEU A N 1
ATOM 679 C CA . LEU A 1 88 ? 11.922 -0.374 5.590 1.00 55.94 88 LEU A CA 1
ATOM 680 C C . LEU A 1 88 ? 11.570 -0.034 7.040 1.00 55.94 88 LEU A C 1
ATOM 682 O O . LEU A 1 88 ? 12.386 0.514 7.776 1.00 55.94 88 LEU A O 1
ATOM 686 N N . CYS A 1 89 ? 10.330 -0.310 7.441 1.00 56.44 89 CYS A N 1
ATOM 687 C CA . CYS A 1 89 ? 9.784 -0.032 8.771 1.00 56.44 89 CYS A CA 1
ATOM 688 C C . CYS A 1 89 ? 10.366 -1.003 9.820 1.00 56.44 89 CYS A C 1
ATOM 690 O O . CYS A 1 89 ? 9.658 -1.554 10.651 1.00 56.44 89 CYS A O 1
ATOM 692 N N . HIS A 1 90 ? 11.670 -1.261 9.739 1.00 50.50 90 HIS A N 1
ATOM 693 C CA . HIS A 1 90 ? 12.413 -2.148 10.619 1.00 50.50 90 HIS A CA 1
ATOM 694 C C . HIS A 1 90 ? 13.776 -1.560 11.008 1.00 50.50 90 HIS A C 1
ATOM 696 O O . HIS A 1 90 ? 14.739 -2.288 11.232 1.00 50.50 90 HIS A O 1
ATOM 702 N N . GLN A 1 91 ? 13.852 -0.233 11.143 1.00 49.47 91 GLN A N 1
ATOM 703 C CA . GLN A 1 91 ? 14.987 0.456 11.763 1.00 49.47 91 GLN A CA 1
ATOM 704 C C . GLN A 1 91 ? 14.578 1.022 13.130 1.00 49.47 91 GLN A C 1
ATOM 706 O O . GLN A 1 91 ? 14.594 2.223 13.350 1.00 49.47 91 GLN A O 1
ATOM 711 N N . LYS A 1 92 ? 14.145 0.130 14.026 1.00 45.72 92 LYS A N 1
ATOM 712 C CA . LYS A 1 92 ? 14.249 0.246 15.490 1.00 45.72 92 LYS A CA 1
ATOM 713 C C . LYS A 1 92 ? 13.814 -1.090 16.101 1.00 45.72 92 LYS A C 1
ATOM 715 O O . LYS A 1 92 ? 12.625 -1.345 16.270 1.00 45.72 92 LYS A O 1
ATOM 720 N N . ARG A 1 93 ? 14.795 -1.970 16.322 1.00 46.28 93 ARG A N 1
ATOM 721 C CA . ARG A 1 93 ? 14.766 -2.813 17.521 1.00 46.28 93 ARG A CA 1
ATOM 722 C C . ARG A 1 93 ? 15.095 -1.920 18.709 1.00 46.28 93 ARG A C 1
ATOM 724 O O . ARG A 1 93 ? 15.869 -0.960 18.483 1.00 46.28 93 ARG A O 1
#

Secondary structure (DSSP, 8-state):
---PPPHHHHHHHHHHHHHHHHHHHHHHHHHHHHHHHHHHHHHHHHHHHHHHHHHHHH--SS-----HHHHHHTTS-S----STT---S----

Foldseek 3Di:
DDDDDDPVVVVVVVVVVVVVVVVVVVVVVVVVVVVVVVVVVVVVVLLVVLVVVCCVPVVDPDPPDDDPVVSCVVVSDVDPPDPPPPDVPPPDD

Sequence (93 aa):
MLKAFTLIELLTVLAVIAILLTIVTSFAVNAVHQARATRVAMNLRNIRAAAESYVSVEKPPTQTNFDLNFLVSKSYLTSVQELAHYTLCHQKR

Solvent-accessible surface area (backbone atoms only — not comparable to full-atom values): 5867 Å² total; per-residue (Å²): 134,86,82,75,81,52,72,64,61,55,51,51,51,54,52,52,52,52,55,53,55,57,62,56,56,68,60,52,55,60,56,51,54,53,51,53,54,49,49,54,53,49,51,52,51,51,52,50,51,31,51,53,48,48,49,70,73,66,55,66,94,58,96,61,90,88,44,73,69,54,37,34,77,70,65,58,34,95,68,90,81,66,79,78,82,64,71,74,92,73,87,74,131

pLDDT: mean 79.87, std 13.6, range [45.72, 96.88]

Mean predicted aligned error: 10.82 Å

InterPro domains:
  IPR012902 Prokaryotic N-terminal methylation site [PF07963] (3-24)
  IPR012902 Prokaryotic N-terminal methylation site [TIGR02532] (4-24)
  IPR045584 Pilin-like [SSF54523] (5-79)

Radius of gyration: 25.95 Å; Cα contacts (8 Å, |Δi|>4): 23; chains: 1; bounding box: 73×25×58 Å